Protein AF-A0A9D7GFK6-F1 (afdb_monomer_lite)

Radius of gyration: 15.28 Å; chains: 1; bounding box: 37×36×42 Å

Foldseek 3Di:
DDDWDQADCPDPPDHRDTDDQDDDDDPPDDPLRRSQVSCCVRWNKHDDSVQWDFPDKDAPDPVVRRIDTDIDGPDIQGWGQDQDDDPPDPDDRDDTDTDHDDDDD

Sequence (105 aa):
KILLYHRSENSRYKPNEFGLVAGNVEENESCIQAIIREANEEVGIVICENDLEISFYFCIDKKIMKKVLIYSTKQQIGKVKLTIMNLKNAKNLLGTQYLNCQLIQ

pLDDT: mean 71.66, std 23.09, range [26.5, 96.0]

Secondary structure (DSSP, 8-state):
----EEPPTT-SSSTT-EE----PPPTT--HHHHHHHHHHHHH--B--GGGEEEEEEEEEETTTTEEEEEEEES--BEEEEE----TT-TT-----EEEEE----

Structure (mmCIF, N/CA/C/O backbone):
data_AF-A0A9D7GFK6-F1
#
_entry.id   AF-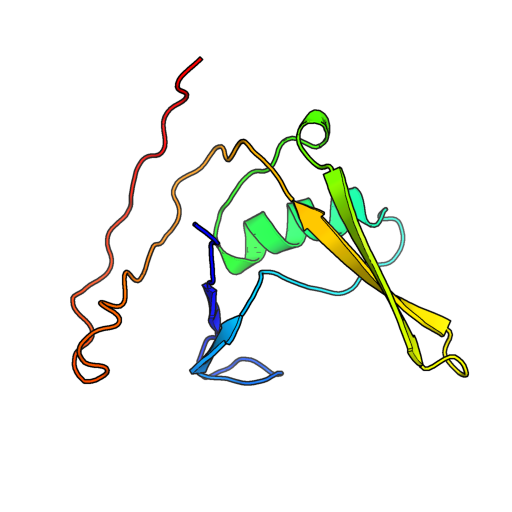A0A9D7GFK6-F1
#
loop_
_atom_site.group_PDB
_atom_site.id
_atom_site.type_symbol
_atom_site.label_atom_id
_atom_site.label_alt_id
_atom_site.label_comp_id
_atom_site.label_asym_id
_atom_site.label_entity_id
_atom_site.label_seq_id
_atom_site.pdbx_PDB_ins_code
_atom_site.Cartn_x
_atom_site.Cartn_y
_atom_site.Cartn_z
_atom_site.occupancy
_atom_site.B_iso_or_equiv
_atom_site.auth_seq_id
_atom_site.auth_comp_id
_atom_site.auth_asym_id
_atom_site.auth_atom_id
_atom_site.pdbx_PDB_model_num
ATOM 1 N N . LYS A 1 1 ? -3.678 -15.024 -4.657 1.00 67.19 1 LYS A N 1
ATOM 2 C CA . LYS A 1 1 ? -2.411 -14.477 -5.216 1.00 67.19 1 LYS A CA 1
ATOM 3 C C . LYS A 1 1 ? -2.242 -13.068 -4.654 1.00 67.19 1 LYS A C 1
ATOM 5 O O . LYS A 1 1 ? -3.267 -12.436 -4.449 1.00 67.19 1 LYS A O 1
ATOM 10 N N . ILE A 1 2 ? -1.021 -12.609 -4.370 1.00 73.75 2 ILE A N 1
ATOM 11 C CA . ILE A 1 2 ? -0.756 -11.268 -3.811 1.00 73.75 2 ILE A CA 1
ATOM 12 C C . ILE A 1 2 ? 0.015 -10.463 -4.857 1.00 73.75 2 ILE A C 1
ATOM 14 O O . ILE A 1 2 ? 0.951 -10.995 -5.454 1.00 73.75 2 ILE A O 1
ATOM 18 N N . LEU A 1 3 ? -0.393 -9.215 -5.093 1.00 77.00 3 LEU A N 1
ATOM 19 C CA . LEU A 1 3 ? 0.347 -8.296 -5.951 1.00 77.00 3 LEU A CA 1
ATOM 20 C C . LEU A 1 3 ? 1.533 -7.723 -5.170 1.00 77.00 3 LEU A C 1
ATOM 22 O O . LEU A 1 3 ? 1.354 -7.166 -4.090 1.00 77.00 3 LEU A O 1
ATOM 26 N N . LEU A 1 4 ? 2.728 -7.849 -5.738 1.00 81.69 4 LEU A N 1
ATOM 27 C CA . LEU A 1 4 ? 3.934 -7.189 -5.255 1.00 81.69 4 LEU A CA 1
ATOM 28 C C . LEU A 1 4 ? 4.478 -6.317 -6.380 1.00 81.69 4 LEU A C 1
ATOM 30 O O . LEU A 1 4 ? 4.516 -6.760 -7.530 1.00 81.69 4 LEU A O 1
ATOM 34 N N . TYR A 1 5 ? 4.914 -5.108 -6.050 1.00 79.44 5 TYR A N 1
ATOM 35 C CA . TYR A 1 5 ? 5.604 -4.235 -6.991 1.00 79.44 5 TYR A CA 1
ATOM 36 C C . TYR A 1 5 ? 7.113 -4.321 -6.775 1.00 79.44 5 TYR A C 1
ATOM 38 O O . TYR A 1 5 ? 7.588 -4.567 -5.663 1.00 79.44 5 TYR A O 1
ATOM 46 N N . HIS A 1 6 ? 7.862 -4.169 -7.863 1.00 83.38 6 HIS A N 1
ATOM 47 C CA . HIS A 1 6 ? 9.314 -4.090 -7.823 1.00 83.38 6 HIS A CA 1
ATOM 48 C C . HIS A 1 6 ? 9.725 -2.632 -7.653 1.00 83.38 6 HIS A C 1
ATOM 50 O O . HIS A 1 6 ? 9.390 -1.802 -8.501 1.00 83.38 6 HIS A O 1
ATOM 56 N N . ARG A 1 7 ? 10.457 -2.319 -6.583 1.00 83.12 7 ARG A N 1
ATOM 57 C CA . ARG A 1 7 ? 10.913 -0.949 -6.334 1.00 83.12 7 ARG A CA 1
ATOM 58 C C . ARG A 1 7 ? 11.968 -0.529 -7.350 1.00 83.12 7 ARG A C 1
ATOM 60 O O . ARG A 1 7 ? 12.796 -1.337 -7.766 1.00 83.12 7 ARG A O 1
ATOM 67 N N . SER A 1 8 ? 11.951 0.748 -7.726 1.00 84.12 8 SER A N 1
ATOM 68 C CA . SER A 1 8 ? 12.980 1.311 -8.600 1.00 84.12 8 SER A CA 1
ATOM 69 C C . SER A 1 8 ? 14.355 1.268 -7.925 1.00 84.12 8 SER A C 1
ATOM 71 O O . SER A 1 8 ? 14.467 1.275 -6.696 1.00 84.12 8 SER A O 1
ATOM 73 N N . GLU A 1 9 ? 15.414 1.269 -8.732 1.00 86.81 9 GLU A N 1
ATOM 74 C CA . GLU A 1 9 ? 16.796 1.390 -8.248 1.00 86.81 9 GLU A CA 1
ATOM 75 C C . GLU A 1 9 ? 17.038 2.691 -7.462 1.00 86.81 9 GLU A C 1
ATOM 77 O O . GLU A 1 9 ? 17.874 2.730 -6.566 1.00 86.81 9 GLU A O 1
ATOM 82 N N . ASN A 1 10 ? 16.247 3.729 -7.753 1.00 86.44 10 ASN A N 1
ATOM 83 C CA . ASN A 1 10 ? 16.314 5.044 -7.118 1.00 86.44 10 ASN A CA 1
ATOM 84 C C . ASN A 1 10 ? 15.413 5.158 -5.876 1.00 86.44 10 ASN A C 1
ATOM 86 O O . ASN A 1 10 ? 15.278 6.244 -5.308 1.00 86.44 10 ASN A O 1
ATOM 90 N N . SER A 1 11 ? 14.762 4.068 -5.454 1.00 83.00 11 SER A N 1
ATOM 91 C CA . SER A 1 11 ? 13.933 4.071 -4.250 1.00 83.00 11 SER A CA 1
ATOM 92 C C . SER A 1 11 ? 14.771 4.410 -3.017 1.00 83.00 11 SER A C 1
ATOM 94 O O . SER A 1 11 ? 15.795 3.781 -2.750 1.00 83.00 11 SER A O 1
ATOM 96 N N . ARG A 1 12 ? 14.285 5.354 -2.201 1.00 84.25 12 ARG A N 1
ATOM 97 C CA . ARG A 1 12 ? 14.912 5.710 -0.914 1.00 84.25 12 ARG A CA 1
ATOM 98 C C . ARG A 1 12 ? 14.894 4.555 0.088 1.00 84.25 12 ARG A C 1
ATOM 100 O O . ARG A 1 12 ? 15.714 4.522 1.000 1.00 84.25 12 ARG A O 1
ATOM 107 N N . TYR A 1 13 ? 13.947 3.629 -0.057 1.00 81.25 13 TYR A N 1
ATOM 108 C CA . TYR A 1 13 ? 13.779 2.485 0.830 1.00 81.25 13 TYR A CA 1
ATOM 109 C C . TYR A 1 13 ? 13.836 1.183 0.032 1.00 81.25 13 TYR A C 1
ATOM 111 O O . TYR A 1 13 ? 13.024 0.974 -0.870 1.00 81.25 13 TYR A O 1
ATOM 119 N N . LYS A 1 14 ? 14.784 0.305 0.383 1.00 84.62 14 LYS A N 1
ATOM 120 C CA . LYS A 1 14 ? 14.943 -1.043 -0.193 1.00 84.62 14 LYS A CA 1
ATOM 121 C C . LYS A 1 14 ? 14.852 -1.077 -1.736 1.00 84.62 14 LYS A C 1
ATOM 123 O O . LYS A 1 14 ? 13.932 -1.695 -2.282 1.00 84.62 14 LYS A O 1
ATOM 128 N N . PRO A 1 15 ? 15.757 -0.381 -2.449 1.00 87.38 15 PRO A N 1
ATOM 129 C CA . PRO A 1 15 ? 15.779 -0.389 -3.912 1.00 87.38 15 PRO A CA 1
ATOM 130 C C . PRO A 1 15 ? 15.972 -1.808 -4.461 1.00 87.38 15 PRO A C 1
ATOM 132 O O . PRO A 1 15 ? 16.665 -2.621 -3.853 1.00 87.38 15 PRO A O 1
ATOM 135 N N . ASN A 1 16 ? 15.365 -2.099 -5.616 1.00 84.44 16 ASN A N 1
ATOM 136 C CA . ASN A 1 16 ? 15.388 -3.414 -6.279 1.00 84.44 16 ASN A CA 1
ATOM 137 C C . ASN A 1 16 ? 14.792 -4.590 -5.467 1.00 84.44 16 ASN A C 1
ATOM 139 O O . ASN A 1 16 ? 15.031 -5.755 -5.786 1.00 84.44 16 ASN A O 1
ATOM 143 N N . GLU A 1 17 ? 14.007 -4.318 -4.419 1.00 88.06 17 GLU A N 1
ATOM 144 C CA . GLU A 1 17 ? 13.247 -5.345 -3.695 1.00 88.06 17 GLU A CA 1
ATOM 145 C C . GLU A 1 17 ? 11.764 -5.349 -4.095 1.00 88.06 17 GLU A C 1
ATOM 147 O O . GLU A 1 17 ? 11.168 -4.308 -4.386 1.00 88.06 17 GLU A O 1
ATOM 152 N N . PHE A 1 18 ? 11.139 -6.529 -4.032 1.00 84.62 18 PHE A N 1
ATOM 153 C CA . PHE A 1 18 ? 9.687 -6.668 -4.139 1.00 84.62 18 PHE A CA 1
ATOM 154 C C . PHE A 1 18 ? 9.009 -6.307 -2.821 1.00 84.62 18 PHE A C 1
ATOM 156 O O . PHE A 1 18 ? 9.481 -6.664 -1.740 1.00 84.62 18 PHE A O 1
ATOM 163 N N . GLY A 1 19 ? 7.873 -5.623 -2.897 1.00 84.88 19 GLY A N 1
ATOM 164 C CA . GLY A 1 19 ? 7.080 -5.293 -1.721 1.00 84.88 19 GLY A CA 1
ATOM 165 C C . GLY A 1 19 ? 5.614 -5.041 -2.031 1.00 84.88 19 GLY A C 1
ATOM 166 O O . GLY A 1 19 ? 5.200 -5.030 -3.186 1.00 84.88 19 GLY A O 1
ATOM 167 N N . LEU A 1 20 ? 4.831 -4.858 -0.970 1.00 87.62 20 LEU A N 1
ATOM 168 C CA . LEU A 1 20 ? 3.486 -4.297 -1.064 1.00 87.62 20 LEU A CA 1
ATOM 169 C C . LEU A 1 20 ? 3.590 -2.803 -1.336 1.00 87.62 20 LEU A C 1
ATOM 171 O O . LEU A 1 20 ? 4.453 -2.164 -0.730 1.00 87.62 20 LEU A O 1
ATOM 175 N N . VAL A 1 21 ? 2.686 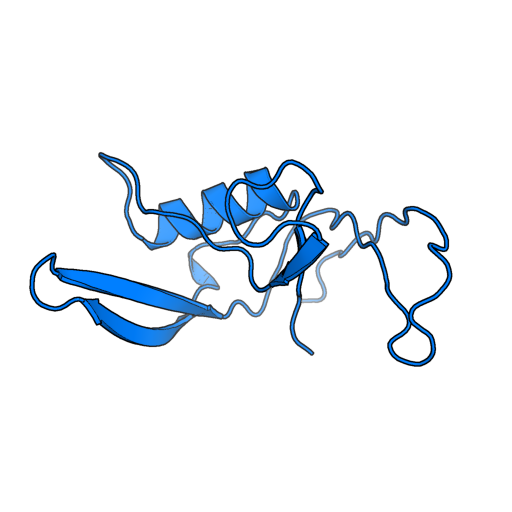-2.288 -2.172 1.00 87.50 21 VAL A N 1
ATOM 176 C CA . VAL A 1 21 ? 2.440 -0.846 -2.311 1.00 87.50 21 VAL A CA 1
ATOM 177 C C . VAL A 1 21 ? 2.199 -0.271 -0.923 1.00 87.50 21 VAL A C 1
ATOM 179 O O . VAL A 1 21 ? 1.382 -0.806 -0.165 1.00 87.50 21 VAL A O 1
ATOM 182 N N . ALA A 1 22 ? 2.952 0.762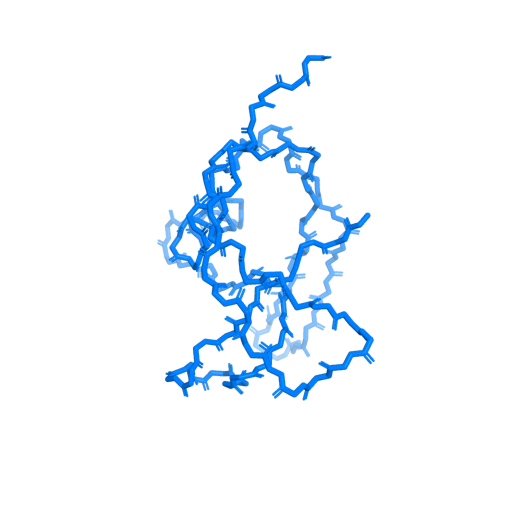 -0.569 1.00 89.12 22 ALA A N 1
ATOM 183 C CA . ALA A 1 22 ? 2.894 1.348 0.759 1.00 89.12 22 ALA A CA 1
ATOM 184 C C . ALA A 1 22 ? 3.506 2.745 0.771 1.00 89.12 22 ALA A C 1
ATOM 186 O O . ALA A 1 22 ? 4.582 2.956 0.222 1.00 89.12 22 ALA A O 1
ATOM 187 N N . GLY A 1 23 ? 2.897 3.637 1.545 1.00 90.00 23 GLY A N 1
ATOM 188 C CA . GLY A 1 23 ? 3.430 4.964 1.807 1.00 90.00 23 GLY A CA 1
ATOM 189 C C . GLY A 1 23 ? 2.954 5.520 3.139 1.00 90.00 23 GLY A C 1
ATOM 190 O O . GLY A 1 23 ? 2.273 4.840 3.916 1.00 90.00 23 GLY A O 1
ATOM 191 N N . ASN A 1 24 ? 3.381 6.743 3.434 1.00 92.38 24 ASN A N 1
ATOM 192 C CA . ASN A 1 24 ? 2.936 7.440 4.634 1.00 92.38 24 ASN A CA 1
ATOM 193 C C . ASN A 1 24 ? 1.604 8.136 4.357 1.00 92.38 24 ASN A C 1
ATOM 195 O O . ASN A 1 24 ? 1.324 8.526 3.231 1.00 92.38 24 ASN A O 1
ATOM 199 N N . VAL A 1 25 ? 0.820 8.317 5.416 1.00 93.38 25 VAL A N 1
ATOM 200 C CA . VAL A 1 25 ? -0.334 9.215 5.387 1.00 93.38 25 VAL A CA 1
ATOM 201 C C . VAL A 1 25 ? 0.192 10.646 5.454 1.00 93.38 25 VAL A C 1
ATOM 203 O O . VAL A 1 25 ? 0.960 10.973 6.363 1.00 93.38 25 VAL A O 1
ATOM 206 N N . GLU A 1 26 ? -0.189 11.465 4.487 1.00 94.69 26 GLU A N 1
ATOM 207 C CA . GLU A 1 26 ? 0.143 12.885 4.413 1.00 94.69 26 GLU A CA 1
ATOM 208 C C . GLU A 1 26 ? -0.838 13.753 5.223 1.00 94.69 26 GLU A C 1
ATOM 210 O O . GLU A 1 26 ? -1.839 13.283 5.772 1.00 94.69 26 GLU A O 1
ATOM 215 N N . GLU A 1 27 ? -0.536 15.048 5.349 1.00 94.75 27 GLU A N 1
ATOM 216 C CA . GLU A 1 27 ? -1.438 15.985 6.018 1.00 94.75 27 GLU A CA 1
ATOM 217 C C . GLU A 1 27 ? -2.756 16.122 5.241 1.00 94.75 27 GLU A C 1
ATOM 219 O O . GLU A 1 27 ? -2.764 16.294 4.025 1.00 94.75 27 GLU A O 1
ATOM 224 N N . ASN A 1 28 ? -3.878 16.128 5.966 1.00 95.69 28 ASN A N 1
ATOM 225 C CA . ASN A 1 28 ? -5.237 16.272 5.427 1.00 95.69 28 ASN A CA 1
ATOM 226 C C . ASN A 1 28 ? -5.760 15.090 4.586 1.00 95.69 28 ASN A C 1
ATOM 228 O O . ASN A 1 28 ? -6.780 15.241 3.914 1.00 95.69 28 ASN A O 1
ATOM 232 N N . GLU A 1 29 ? -5.142 13.907 4.673 1.00 96.00 29 GLU A N 1
ATOM 233 C CA . GLU A 1 29 ? -5.706 12.666 4.127 1.00 96.00 29 GLU A CA 1
ATOM 234 C C . GLU A 1 29 ? -5.969 11.603 5.207 1.00 96.00 29 GLU A C 1
ATOM 236 O O . GLU A 1 29 ? -5.343 11.544 6.267 1.00 96.00 29 GLU A O 1
ATOM 241 N N . SER A 1 30 ? -6.949 10.743 4.941 1.00 94.56 30 SER A N 1
ATOM 242 C CA . SER A 1 30 ? -7.199 9.525 5.708 1.00 94.56 30 SER A CA 1
ATOM 243 C C . SER A 1 30 ? -6.260 8.399 5.268 1.00 94.56 30 SER A C 1
ATOM 245 O O . SER A 1 30 ? -5.700 8.413 4.174 1.00 94.56 30 SER A O 1
ATOM 247 N N . CYS A 1 31 ? -6.136 7.348 6.085 1.00 92.88 31 CYS A N 1
ATOM 248 C CA . CYS A 1 31 ? -5.351 6.166 5.712 1.00 92.88 31 CYS A CA 1
ATOM 249 C C . CYS A 1 31 ? -5.870 5.465 4.442 1.00 92.88 31 CYS A C 1
ATOM 251 O O . CYS A 1 31 ? -5.090 4.826 3.740 1.00 92.88 31 CYS A O 1
ATOM 253 N N . ILE A 1 32 ? -7.175 5.564 4.171 1.00 93.19 32 ILE A N 1
ATOM 254 C CA . ILE A 1 32 ? -7.807 5.010 2.970 1.00 93.19 32 ILE A CA 1
ATOM 255 C C . ILE A 1 32 ? -7.407 5.833 1.742 1.00 93.19 32 ILE A C 1
ATOM 257 O O . ILE A 1 32 ? -6.958 5.276 0.744 1.00 93.19 32 ILE A O 1
ATOM 261 N N . GLN A 1 33 ? -7.508 7.161 1.831 1.00 94.62 33 GLN A N 1
ATOM 262 C CA . GLN A 1 33 ? -7.077 8.057 0.756 1.00 94.62 33 GLN A CA 1
ATOM 263 C C . GLN A 1 33 ? -5.589 7.868 0.436 1.00 94.62 33 GLN A C 1
ATOM 265 O O . GLN A 1 33 ? -5.244 7.730 -0.736 1.00 94.62 33 GLN A O 1
ATOM 270 N N . ALA A 1 34 ? -4.747 7.734 1.466 1.00 94.50 34 ALA A N 1
ATOM 271 C CA . ALA A 1 34 ? -3.319 7.480 1.311 1.00 94.50 34 ALA A CA 1
ATOM 272 C C . ALA A 1 34 ? -3.038 6.206 0.495 1.00 94.50 34 ALA A C 1
ATOM 274 O O . ALA A 1 34 ? -2.309 6.254 -0.489 1.00 94.50 34 ALA A O 1
ATOM 275 N N . ILE A 1 35 ? -3.644 5.057 0.838 1.00 91.88 35 ILE A N 1
ATOM 276 C CA . ILE A 1 35 ? -3.361 3.807 0.107 1.00 91.88 35 ILE A CA 1
ATOM 277 C C . ILE A 1 35 ? -3.895 3.829 -1.333 1.00 91.88 35 ILE A C 1
ATOM 279 O O . ILE A 1 35 ? -3.285 3.230 -2.218 1.00 91.88 35 ILE A O 1
ATOM 283 N N . ILE A 1 36 ? -5.000 4.539 -1.590 1.00 92.00 36 ILE A N 1
ATOM 284 C CA . ILE A 1 36 ? -5.528 4.738 -2.948 1.00 92.00 36 ILE A CA 1
ATOM 285 C C . ILE A 1 36 ? -4.569 5.612 -3.771 1.00 92.00 36 ILE A C 1
ATOM 287 O O . ILE A 1 36 ? -4.280 5.274 -4.921 1.00 92.00 36 ILE A O 1
ATOM 291 N N . ARG A 1 37 ? -4.051 6.704 -3.189 1.00 94.50 37 ARG A N 1
ATOM 292 C CA . ARG A 1 37 ? -3.062 7.593 -3.818 1.00 94.50 37 ARG A CA 1
ATOM 293 C C . ARG A 1 37 ? -1.765 6.847 -4.133 1.00 94.50 37 ARG A C 1
ATOM 295 O O . ARG A 1 37 ? -1.357 6.830 -5.289 1.00 94.50 37 ARG A O 1
ATOM 302 N N . GLU A 1 38 ? -1.178 6.163 -3.153 1.00 92.38 38 GLU A N 1
ATOM 303 C CA . GLU A 1 38 ? 0.072 5.401 -3.320 1.00 92.38 38 GLU A CA 1
ATOM 304 C C . GLU A 1 38 ? -0.068 4.299 -4.384 1.00 92.38 38 GLU A C 1
ATOM 306 O O . GLU A 1 38 ? 0.813 4.112 -5.222 1.00 92.38 38 GLU A O 1
ATOM 311 N N . ALA A 1 39 ? -1.207 3.596 -4.428 1.00 88.38 39 ALA A N 1
ATOM 312 C CA . ALA A 1 39 ? -1.472 2.603 -5.472 1.00 88.38 39 ALA A CA 1
ATOM 313 C C . ALA A 1 39 ? -1.533 3.212 -6.880 1.00 88.38 39 ALA A C 1
ATOM 315 O O . ALA A 1 39 ? -1.095 2.583 -7.849 1.00 88.38 39 ALA A O 1
ATOM 316 N N . ASN A 1 40 ? -2.040 4.436 -7.006 1.00 88.50 40 ASN A N 1
ATOM 317 C CA . ASN A 1 40 ? -2.039 5.153 -8.272 1.00 88.50 40 ASN A CA 1
ATOM 318 C C . ASN A 1 40 ? -0.618 5.616 -8.643 1.00 88.50 40 ASN A C 1
ATOM 320 O O . ASN A 1 40 ? -0.142 5.311 -9.735 1.00 88.50 40 ASN A O 1
ATOM 324 N N . GLU A 1 41 ? 0.087 6.267 -7.719 1.00 87.31 41 GLU A N 1
ATOM 325 C CA . GLU A 1 41 ? 1.416 6.847 -7.947 1.00 87.31 41 GLU A CA 1
ATOM 326 C C . GLU A 1 41 ? 2.493 5.789 -8.226 1.00 87.31 41 GLU A C 1
ATOM 328 O O . GLU A 1 41 ? 3.279 5.940 -9.165 1.00 87.31 41 GLU A O 1
ATOM 333 N N . GLU A 1 42 ? 2.527 4.698 -7.454 1.00 84.25 42 GLU A N 1
ATOM 334 C CA . GLU A 1 42 ? 3.583 3.686 -7.572 1.00 84.25 42 GLU A CA 1
ATOM 335 C C . GLU A 1 42 ? 3.346 2.706 -8.730 1.00 84.25 42 GLU A C 1
ATOM 337 O O . GLU A 1 42 ? 4.302 2.258 -9.373 1.00 84.25 42 GLU A O 1
ATOM 342 N N . VAL A 1 43 ? 2.087 2.326 -8.988 1.00 80.50 43 VAL A N 1
ATOM 343 C CA . VAL A 1 43 ? 1.760 1.215 -9.907 1.00 80.50 43 VAL A CA 1
ATOM 344 C C . VAL A 1 43 ? 0.602 1.477 -10.873 1.00 80.50 43 VAL A C 1
ATOM 346 O O . VAL A 1 43 ? 0.303 0.607 -11.698 1.00 80.50 43 VAL A O 1
ATOM 349 N N . GLY A 1 44 ? -0.025 2.656 -10.831 1.00 81.56 44 GLY A N 1
ATOM 350 C CA . GLY A 1 44 ? -1.098 3.048 -11.751 1.00 81.56 44 GLY A CA 1
ATOM 351 C C . GLY A 1 44 ? -2.426 2.320 -11.527 1.00 81.56 44 GLY A C 1
ATOM 352 O O . GLY A 1 44 ? -3.197 2.152 -12.476 1.00 81.56 44 GLY A O 1
ATOM 353 N N . ILE A 1 45 ? -2.688 1.840 -10.306 1.00 82.62 45 ILE A N 1
ATOM 354 C CA . ILE A 1 45 ? -3.920 1.119 -9.960 1.00 82.62 45 ILE A CA 1
ATOM 355 C C . ILE A 1 45 ? -4.911 2.072 -9.304 1.00 82.62 45 ILE A C 1
ATOM 357 O O . ILE A 1 45 ? -4.583 2.732 -8.324 1.00 82.62 45 ILE A O 1
ATOM 361 N N . VAL A 1 46 ? -6.150 2.081 -9.797 1.00 84.38 46 VAL A N 1
ATOM 362 C CA . VAL A 1 46 ? -7.267 2.747 -9.126 1.00 84.38 46 VAL A CA 1
ATOM 363 C C . VAL A 1 46 ? -7.992 1.720 -8.262 1.00 84.38 46 VAL A C 1
ATOM 365 O O . VAL A 1 46 ? -8.441 0.673 -8.740 1.00 84.38 46 VAL A O 1
ATOM 368 N N . ILE A 1 47 ? -8.088 2.022 -6.971 1.00 85.19 47 ILE A N 1
ATOM 369 C CA . ILE A 1 47 ? -8.796 1.211 -5.982 1.00 85.19 47 ILE A CA 1
ATOM 370 C C . ILE A 1 47 ? -10.083 1.942 -5.602 1.00 85.19 47 ILE A C 1
ATOM 372 O O . ILE A 1 47 ? -10.063 3.143 -5.342 1.00 85.19 47 ILE A O 1
ATOM 376 N N . CYS A 1 48 ? -11.200 1.218 -5.570 1.00 85.19 48 CYS A N 1
ATOM 377 C CA . CYS A 1 48 ? -12.445 1.729 -5.012 1.00 85.19 48 CYS A CA 1
ATOM 378 C C . CYS A 1 48 ? -12.378 1.654 -3.482 1.00 85.19 48 CYS A C 1
ATOM 380 O O . CYS A 1 48 ? -12.076 0.599 -2.926 1.00 85.19 48 CYS A O 1
ATOM 382 N N . GLU A 1 49 ? -12.683 2.757 -2.801 1.00 89.25 49 GLU A N 1
ATOM 383 C CA . GLU A 1 49 ? -12.703 2.820 -1.335 1.00 89.25 49 GLU A CA 1
ATOM 384 C C . GLU A 1 49 ? -13.609 1.749 -0.711 1.00 89.25 49 GLU A C 1
ATOM 386 O O . GLU A 1 49 ? -13.217 1.108 0.261 1.00 89.25 49 GLU A O 1
ATOM 391 N N . ASN A 1 50 ? -14.766 1.478 -1.319 1.00 87.62 50 ASN A N 1
ATOM 392 C CA . ASN A 1 50 ? -15.727 0.495 -0.809 1.00 87.62 50 ASN A CA 1
ATOM 393 C C . ASN A 1 50 ? -15.231 -0.961 -0.879 1.00 87.62 50 ASN A C 1
ATOM 395 O O . ASN A 1 50 ? -15.823 -1.827 -0.240 1.00 87.62 50 ASN A O 1
ATOM 399 N N . ASP A 1 51 ? -14.161 -1.233 -1.633 1.00 86.25 51 ASP A N 1
ATOM 400 C CA . ASP A 1 51 ? -13.563 -2.568 -1.744 1.00 86.25 51 ASP A CA 1
ATOM 401 C C . ASP A 1 51 ? -12.384 -2.776 -0.784 1.00 86.25 51 ASP A C 1
ATOM 403 O O . ASP A 1 51 ? -11.817 -3.873 -0.735 1.00 86.25 51 ASP A O 1
ATOM 407 N N . LEU A 1 52 ? -11.976 -1.736 -0.046 1.00 87.75 52 LEU A N 1
ATOM 408 C CA . LEU A 1 52 ? -10.885 -1.819 0.916 1.00 87.75 52 LEU A CA 1
ATOM 409 C C . LEU A 1 52 ? -11.372 -2.383 2.252 1.00 87.75 52 LEU A C 1
ATOM 411 O O . LEU A 1 52 ? -12.230 -1.826 2.929 1.00 87.75 52 LEU A O 1
ATOM 415 N N . GLU A 1 53 ? -10.727 -3.461 2.681 1.00 88.06 53 GLU A N 1
ATOM 416 C CA . GLU A 1 53 ? -10.908 -4.064 3.998 1.00 88.06 53 GLU A CA 1
ATOM 417 C C . GLU A 1 53 ? -9.579 -3.995 4.761 1.00 88.06 53 GLU A C 1
ATOM 419 O O . GLU A 1 53 ? -8.529 -4.348 4.218 1.00 88.06 53 GLU A O 1
ATOM 424 N N . ILE A 1 54 ? -9.595 -3.569 6.029 1.00 87.56 54 ILE A N 1
ATOM 425 C CA . ILE A 1 54 ? -8.402 -3.649 6.885 1.00 87.56 54 ILE A CA 1
ATOM 426 C C . ILE A 1 54 ? -8.146 -5.124 7.197 1.00 87.56 54 ILE A C 1
ATOM 428 O O . ILE A 1 54 ? -8.905 -5.749 7.934 1.00 87.56 54 ILE A O 1
ATOM 432 N N . SER A 1 55 ? -7.053 -5.676 6.673 1.00 83.38 55 SER A N 1
ATOM 433 C CA . SER A 1 55 ? -6.649 -7.053 6.974 1.00 83.38 55 SER A CA 1
ATOM 434 C C . SER A 1 55 ? -5.824 -7.133 8.253 1.00 83.38 55 SER A C 1
ATOM 436 O O . SER A 1 55 ? -5.885 -8.125 8.976 1.00 83.38 55 SER A O 1
ATOM 438 N N . PHE A 1 56 ? -4.992 -6.119 8.511 1.00 82.50 56 PHE A N 1
ATOM 439 C CA . PHE A 1 56 ? -4.057 -6.140 9.630 1.00 82.50 56 PHE A CA 1
ATOM 440 C C . PHE A 1 56 ? -3.655 -4.727 10.056 1.00 82.50 56 PHE A C 1
ATOM 442 O O 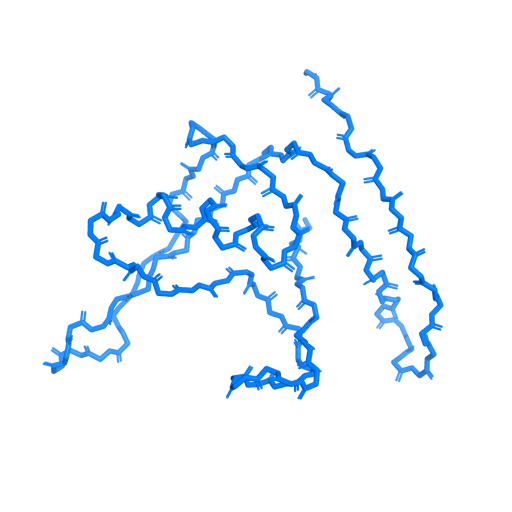. PHE A 1 56 ? -3.541 -3.828 9.225 1.00 82.50 56 PHE A O 1
ATOM 449 N N . TYR A 1 57 ? -3.382 -4.533 11.345 1.00 88.44 57 TYR A N 1
ATOM 450 C CA . TYR A 1 57 ? -2.788 -3.299 11.852 1.00 88.44 57 TYR A CA 1
ATOM 451 C C . TYR A 1 57 ? -1.801 -3.604 12.976 1.00 88.44 57 TYR A C 1
ATOM 453 O O . T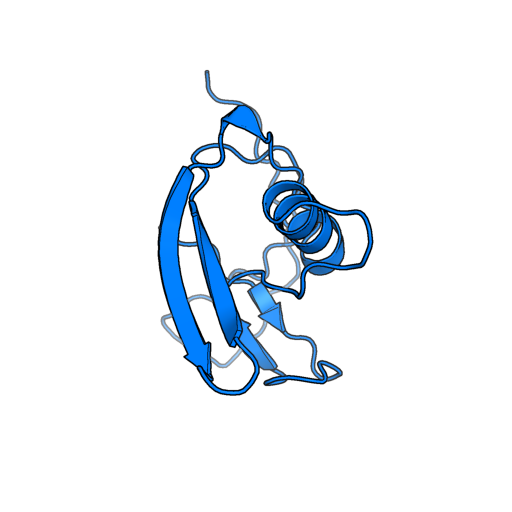YR A 1 57 ? -2.002 -4.518 13.774 1.00 88.44 57 TYR A O 1
ATOM 461 N N . PHE A 1 58 ? -0.720 -2.834 13.055 1.00 85.25 58 PHE A N 1
ATOM 462 C CA . PHE A 1 58 ? 0.270 -2.972 14.122 1.00 85.25 58 PHE A CA 1
ATOM 463 C C . PHE A 1 58 ? 1.024 -1.667 14.360 1.00 85.25 58 PHE A C 1
ATOM 465 O O . PHE A 1 58 ? 1.075 -0.781 13.508 1.00 85.25 58 PHE A O 1
ATOM 472 N N . CYS A 1 59 ? 1.612 -1.540 15.547 1.00 86.25 59 CYS A N 1
ATOM 473 C CA . CYS A 1 59 ? 2.480 -0.425 15.905 1.00 86.25 59 CYS A CA 1
ATOM 474 C C . CYS A 1 59 ? 3.940 -0.866 15.785 1.00 86.25 59 CYS A C 1
ATOM 476 O O . CYS A 1 59 ? 4.329 -1.861 16.394 1.00 86.25 59 CYS A O 1
ATOM 478 N N . ILE A 1 60 ? 4.727 -0.133 14.997 1.00 79.75 60 ILE A N 1
ATOM 479 C CA . ILE A 1 60 ? 6.161 -0.395 14.809 1.00 79.75 60 ILE A CA 1
ATOM 480 C C . ILE A 1 60 ? 6.973 0.273 15.916 1.00 79.75 60 ILE A C 1
ATOM 482 O O . ILE A 1 60 ? 7.899 -0.328 16.450 1.00 79.75 60 ILE A O 1
ATOM 486 N N . ASP A 1 61 ? 6.617 1.506 16.273 1.00 82.44 61 ASP A N 1
ATOM 487 C CA . ASP A 1 61 ? 7.322 2.264 17.300 1.00 82.44 61 ASP A CA 1
ATOM 488 C C . ASP A 1 61 ? 6.321 3.015 18.178 1.00 82.44 61 ASP A C 1
ATOM 490 O O . ASP A 1 61 ? 5.612 3.913 17.720 1.00 82.44 61 ASP A O 1
ATOM 494 N N . LYS A 1 62 ? 6.273 2.630 19.456 1.00 78.50 62 LYS A N 1
ATOM 495 C CA . LYS A 1 62 ? 5.367 3.208 20.454 1.00 78.50 62 LYS A CA 1
ATOM 496 C C . LYS A 1 62 ? 5.782 4.610 20.896 1.00 78.50 62 LYS A C 1
ATOM 498 O O . LYS A 1 62 ? 4.922 5.355 21.346 1.00 78.50 62 LYS A O 1
ATOM 503 N N . LYS A 1 63 ? 7.063 4.981 20.783 1.00 82.94 63 LYS A N 1
ATOM 504 C CA . LYS A 1 63 ? 7.545 6.308 21.203 1.00 82.94 63 LYS A CA 1
ATOM 505 C C . LYS A 1 63 ? 7.063 7.394 20.252 1.00 82.94 63 LYS A C 1
ATOM 507 O O . LYS A 1 63 ? 6.617 8.440 20.702 1.00 82.94 63 LYS A O 1
ATOM 512 N N . ILE A 1 64 ? 7.117 7.114 18.951 1.00 78.56 64 ILE A N 1
ATOM 513 C CA . ILE A 1 64 ? 6.636 8.022 17.896 1.00 78.56 64 ILE A CA 1
ATOM 514 C C . ILE A 1 64 ? 5.224 7.668 17.409 1.00 78.56 64 ILE A C 1
ATOM 516 O O . ILE A 1 64 ? 4.736 8.255 16.451 1.00 78.56 64 ILE A O 1
ATOM 520 N N . MET A 1 65 ? 4.579 6.680 18.040 1.00 79.94 65 MET A N 1
ATOM 521 C CA . MET A 1 65 ? 3.245 6.178 17.692 1.00 79.94 65 MET A CA 1
ATOM 522 C C . MET A 1 65 ? 3.095 5.793 16.211 1.00 79.94 65 MET A C 1
ATOM 524 O O . MET A 1 65 ? 2.021 5.938 15.624 1.00 79.94 65 MET A O 1
ATOM 528 N N . LYS A 1 66 ? 4.155 5.239 15.606 1.00 82.25 66 LYS A N 1
ATOM 529 C CA . LYS A 1 66 ? 4.134 4.805 14.206 1.00 82.25 66 LYS A CA 1
ATOM 530 C C . LYS A 1 66 ? 3.294 3.542 14.067 1.00 82.25 66 LYS A C 1
ATOM 532 O O . LYS A 1 66 ? 3.645 2.486 14.605 1.00 82.25 66 LYS A O 1
ATOM 537 N N . LYS A 1 67 ? 2.193 3.652 13.329 1.00 86.94 67 LYS A N 1
ATOM 538 C CA . LYS A 1 67 ? 1.259 2.561 13.033 1.00 86.94 67 LYS A CA 1
ATOM 539 C C . LYS A 1 67 ? 1.316 2.216 11.551 1.00 86.94 67 LYS A C 1
ATOM 541 O O . LYS A 1 67 ? 1.533 3.089 10.720 1.00 86.94 67 LYS A O 1
ATOM 546 N N . VAL A 1 68 ? 1.112 0.943 11.245 1.00 83.81 68 VAL A N 1
ATOM 547 C CA . VAL A 1 68 ? 0.949 0.435 9.885 1.00 83.81 68 VAL A CA 1
ATOM 548 C C . VAL A 1 68 ? -0.413 -0.220 9.792 1.00 83.81 68 VAL A C 1
ATOM 550 O O . VAL A 1 68 ? -0.770 -1.030 10.649 1.00 83.81 68 VAL A O 1
ATOM 553 N N . LEU A 1 69 ? -1.162 0.160 8.761 1.00 87.44 69 LEU A N 1
ATOM 554 C CA . LEU A 1 69 ? -2.429 -0.448 8.386 1.00 87.44 69 LEU A CA 1
ATOM 555 C C . LEU A 1 69 ? -2.218 -1.147 7.045 1.00 87.44 69 LEU A C 1
ATOM 557 O O . LEU A 1 69 ? -1.685 -0.553 6.111 1.00 87.44 69 LEU A O 1
ATOM 561 N N . ILE A 1 70 ? -2.614 -2.413 6.972 1.00 85.56 70 ILE A N 1
ATOM 562 C CA . ILE A 1 70 ? -2.588 -3.213 5.752 1.00 85.56 70 ILE A CA 1
ATOM 563 C C . ILE A 1 70 ? -4.026 -3.404 5.304 1.00 85.56 70 ILE A C 1
ATOM 565 O O . ILE A 1 70 ? -4.853 -3.923 6.059 1.00 85.56 70 ILE A O 1
ATOM 569 N N . TYR A 1 71 ? -4.284 -3.021 4.061 1.00 86.69 71 TYR A N 1
ATOM 570 C CA . TYR A 1 71 ? -5.569 -3.213 3.418 1.00 86.69 71 TYR A CA 1
ATOM 571 C C . TYR A 1 71 ? -5.497 -4.340 2.391 1.00 86.69 71 TYR A C 1
ATOM 573 O O . TYR A 1 71 ? -4.502 -4.496 1.680 1.00 86.69 71 TYR A O 1
ATOM 581 N N . SER A 1 72 ? -6.583 -5.092 2.284 1.00 86.19 72 SER A N 1
ATOM 582 C CA . SER A 1 72 ? -6.863 -5.977 1.161 1.00 86.19 72 SER A CA 1
ATOM 583 C C . SER A 1 72 ? -7.964 -5.370 0.310 1.00 86.19 72 SER A C 1
ATOM 585 O O . SER A 1 72 ? -8.918 -4.819 0.848 1.00 86.19 72 SER A O 1
ATOM 587 N N . THR A 1 73 ? -7.863 -5.533 -1.005 1.00 82.12 73 THR A N 1
ATOM 588 C CA . THR A 1 73 ? -8.960 -5.246 -1.930 1.00 82.12 73 THR A CA 1
ATOM 589 C C . THR A 1 73 ? -9.202 -6.441 -2.843 1.00 82.12 73 THR A C 1
ATOM 591 O O . THR A 1 73 ? -8.261 -7.141 -3.237 1.00 82.12 73 THR A O 1
ATOM 594 N N . LYS A 1 74 ? -10.476 -6.694 -3.150 1.00 70.81 74 LYS A N 1
ATOM 595 C CA . LYS A 1 74 ? -10.913 -7.748 -4.076 1.00 70.81 74 LYS A CA 1
ATOM 596 C C . LYS A 1 74 ? -10.961 -7.259 -5.525 1.00 70.81 74 LYS A C 1
ATOM 598 O O . LYS A 1 74 ? -10.947 -8.092 -6.430 1.00 70.81 74 LYS A O 1
ATOM 603 N N . GLN A 1 75 ? -10.982 -5.944 -5.753 1.00 59.97 75 GLN A N 1
ATOM 604 C CA . GLN A 1 75 ? -11.216 -5.355 -7.067 1.00 59.97 75 GLN A CA 1
ATOM 605 C C . GLN A 1 75 ? -10.230 -4.216 -7.352 1.00 59.97 75 GLN A C 1
ATOM 607 O O . GLN A 1 75 ? -9.925 -3.373 -6.512 1.00 59.97 75 GLN A O 1
ATOM 612 N N . GLN A 1 76 ? -9.689 -4.225 -8.567 1.00 58.44 76 GLN A N 1
ATOM 613 C CA . GLN A 1 76 ? -8.757 -3.218 -9.062 1.00 58.44 76 GLN A CA 1
ATOM 614 C C . GLN A 1 76 ? -9.252 -2.763 -10.432 1.00 58.44 76 GLN A C 1
ATOM 616 O O . GLN A 1 76 ? -9.515 -3.602 -11.295 1.00 58.44 76 GLN A O 1
ATOM 621 N N . ILE A 1 77 ? -9.367 -1.452 -10.641 1.00 49.84 77 ILE A N 1
ATOM 622 C CA . ILE A 1 77 ? -9.647 -0.865 -11.953 1.00 49.84 77 ILE A CA 1
ATOM 623 C C . ILE A 1 77 ? -8.350 -0.201 -12.420 1.00 49.84 77 ILE A C 1
ATOM 625 O O . ILE A 1 77 ? -7.833 0.697 -11.765 1.00 49.84 77 ILE A O 1
ATOM 629 N N . GLY A 1 78 ? -7.778 -0.645 -13.540 1.00 50.28 78 GLY A N 1
ATOM 630 C CA . GLY A 1 78 ? -6.573 -0.016 -14.091 1.00 50.28 78 GLY A CA 1
ATOM 631 C C . GLY A 1 78 ? -5.667 -0.953 -14.883 1.00 50.28 78 GLY A C 1
ATOM 632 O O . GLY A 1 78 ? -5.817 -2.176 -14.867 1.00 50.28 78 GLY A O 1
ATOM 633 N N . LYS A 1 79 ? -4.707 -0.356 -15.597 1.00 43.47 79 LYS A N 1
ATOM 634 C CA . LYS A 1 79 ? -3.614 -1.074 -16.263 1.00 43.47 79 LYS A CA 1
ATOM 635 C C . LYS A 1 79 ? -2.460 -1.207 -15.281 1.00 43.47 79 LYS A C 1
ATOM 637 O O . LYS A 1 79 ? -1.685 -0.272 -15.116 1.00 43.47 79 LYS A O 1
ATOM 642 N N . VAL A 1 80 ? -2.304 -2.381 -14.682 1.00 51.41 80 VAL A N 1
ATOM 643 C CA . VAL A 1 80 ? -1.095 -2.667 -13.907 1.00 51.41 80 VAL A CA 1
ATOM 644 C C . VAL A 1 80 ? 0.075 -2.774 -14.888 1.00 51.41 80 VAL A C 1
ATOM 646 O O . VAL A 1 80 ? 0.057 -3.614 -15.796 1.00 51.41 80 VAL A O 1
ATOM 649 N N . LYS A 1 81 ? 1.110 -1.945 -14.716 1.00 44.50 81 LYS A N 1
ATOM 650 C CA . LYS A 1 81 ? 2.404 -2.163 -15.378 1.00 44.50 81 LYS A CA 1
ATOM 651 C C . LYS A 1 81 ? 3.080 -3.350 -14.687 1.00 44.50 81 LYS A C 1
ATOM 653 O O . LYS A 1 81 ? 3.862 -3.188 -13.756 1.00 44.50 81 LYS A O 1
ATOM 658 N N . LEU A 1 82 ? 2.708 -4.563 -15.091 1.00 45.97 82 LEU A N 1
ATOM 659 C CA . LEU A 1 82 ? 3.230 -5.792 -14.505 1.00 45.97 82 LEU A CA 1
ATOM 660 C C . LEU A 1 82 ? 4.593 -6.115 -15.111 1.00 45.97 82 LEU A C 1
ATOM 662 O O . LEU A 1 82 ? 4.700 -6.536 -16.262 1.00 45.97 82 LEU A O 1
ATOM 666 N N . THR A 1 83 ? 5.637 -6.015 -14.295 1.00 41.22 83 THR A N 1
ATOM 667 C CA . THR A 1 83 ? 6.851 -6.803 -14.516 1.00 41.22 83 THR A CA 1
ATOM 668 C C . THR A 1 83 ? 6.591 -8.191 -13.938 1.00 41.22 83 THR A C 1
ATOM 670 O O . THR A 1 83 ? 6.779 -8.431 -12.746 1.00 41.22 83 THR A O 1
ATOM 673 N N . ILE A 1 84 ? 6.088 -9.110 -14.766 1.00 38.16 84 ILE A N 1
ATOM 674 C CA . ILE A 1 84 ? 5.887 -10.505 -14.362 1.00 38.16 84 ILE A CA 1
ATOM 675 C C . ILE A 1 84 ? 7.267 -11.153 -14.225 1.00 38.16 84 ILE A C 1
ATOM 677 O O . ILE A 1 84 ? 7.877 -11.548 -15.217 1.00 38.16 84 ILE A O 1
ATOM 681 N N . MET A 1 85 ? 7.773 -11.288 -12.999 1.00 36.81 85 MET A N 1
ATOM 682 C CA . MET A 1 85 ? 8.922 -12.155 -12.757 1.00 36.81 85 MET A CA 1
ATOM 683 C C . MET A 1 85 ? 8.455 -13.595 -12.590 1.00 36.81 85 MET A C 1
ATOM 685 O O . MET A 1 85 ? 7.689 -13.933 -11.687 1.00 36.81 85 MET A O 1
ATOM 689 N N . ASN A 1 86 ? 8.950 -14.465 -13.462 1.00 30.17 86 ASN A N 1
ATOM 690 C CA . ASN A 1 86 ? 8.778 -15.896 -13.309 1.00 30.17 86 ASN A CA 1
ATOM 691 C C . ASN A 1 86 ? 9.638 -16.364 -12.118 1.00 30.17 86 ASN A C 1
ATOM 693 O O . ASN A 1 86 ? 10.864 -16.405 -12.217 1.00 30.17 86 ASN A O 1
ATOM 697 N N . LEU A 1 87 ? 8.998 -16.713 -10.993 1.00 36.22 87 LEU A N 1
ATOM 698 C CA . LEU A 1 87 ? 9.632 -17.112 -9.719 1.00 36.22 87 LEU A CA 1
ATOM 699 C C . LEU A 1 87 ? 10.562 -18.339 -9.815 1.00 36.22 87 LEU A C 1
ATOM 701 O O . LEU A 1 87 ? 11.148 -18.741 -8.815 1.00 36.22 87 LEU A O 1
ATOM 705 N N . LYS A 1 88 ? 10.711 -18.946 -10.999 1.00 36.94 88 LYS A N 1
ATOM 706 C CA . LYS A 1 88 ? 11.582 -20.103 -11.209 1.00 36.94 88 LYS A CA 1
ATOM 707 C C . LYS A 1 88 ? 13.029 -19.761 -11.570 1.00 36.94 88 LYS A C 1
ATOM 709 O O . LYS A 1 88 ? 13.857 -20.635 -11.380 1.00 36.94 88 LYS A O 1
ATOM 714 N N . ASN A 1 89 ? 13.359 -18.556 -12.056 1.00 32.12 89 ASN A N 1
ATOM 715 C CA . ASN A 1 89 ? 14.740 -18.202 -12.432 1.00 32.12 89 ASN A CA 1
ATOM 716 C C . ASN A 1 89 ? 14.970 -16.678 -12.434 1.00 32.12 89 ASN A C 1
ATOM 718 O O . ASN A 1 89 ? 14.693 -15.997 -13.421 1.00 32.12 89 ASN A O 1
ATOM 722 N N . ALA A 1 90 ? 15.525 -16.142 -11.346 1.00 34.66 90 ALA A N 1
ATOM 723 C CA . ALA A 1 90 ? 15.856 -14.724 -11.175 1.00 34.66 90 ALA A CA 1
ATOM 724 C C . ALA A 1 90 ? 17.097 -14.285 -11.986 1.00 34.66 90 ALA A C 1
ATOM 726 O O . ALA A 1 90 ? 18.091 -13.856 -11.404 1.00 34.66 90 ALA A O 1
ATOM 727 N N . LYS A 1 91 ? 17.079 -14.422 -13.323 1.00 31.97 91 LYS A N 1
ATOM 728 C CA . LYS A 1 91 ? 18.202 -13.961 -14.164 1.00 31.97 91 LYS A CA 1
ATOM 729 C C . LYS A 1 91 ? 17.881 -13.224 -15.463 1.00 31.97 91 LYS A C 1
ATOM 731 O O . LYS A 1 91 ? 18.829 -12.715 -16.034 1.00 31.97 91 LYS A O 1
ATOM 736 N N . ASN A 1 92 ? 16.636 -13.076 -15.924 1.00 31.86 92 ASN A N 1
ATOM 737 C CA . ASN A 1 92 ? 16.373 -12.292 -17.145 1.00 31.86 92 ASN A CA 1
ATOM 738 C C . ASN A 1 92 ? 15.042 -11.524 -17.082 1.00 31.86 92 ASN A C 1
ATOM 740 O O . ASN A 1 92 ? 13.983 -12.126 -16.905 1.00 31.86 92 ASN A O 1
ATOM 744 N N . LEU A 1 93 ? 15.108 -10.196 -17.255 1.00 35.34 93 LEU A N 1
ATOM 745 C CA . LEU A 1 93 ? 13.953 -9.316 -17.466 1.00 35.34 93 LEU A CA 1
ATOM 746 C C . LEU A 1 93 ? 13.359 -9.578 -18.858 1.00 35.34 93 LEU A C 1
ATOM 748 O O . LEU A 1 93 ? 13.965 -9.244 -19.871 1.00 35.34 93 LEU A O 1
ATOM 752 N N . LEU A 1 94 ? 12.157 -10.153 -18.910 1.00 35.19 94 LEU A N 1
ATOM 753 C CA . LEU A 1 94 ? 11.410 -10.400 -20.147 1.00 35.19 94 LEU A CA 1
ATOM 754 C C . LEU A 1 94 ? 10.323 -9.333 -20.344 1.00 35.19 94 LEU A C 1
ATOM 756 O O . LEU A 1 94 ? 9.134 -9.624 -20.289 1.00 35.19 94 LEU A O 1
ATOM 760 N N . GLY A 1 95 ? 10.747 -8.092 -20.584 1.00 37.72 95 GLY A N 1
ATOM 761 C CA . GLY A 1 95 ? 9.884 -7.033 -21.117 1.00 37.72 95 GLY A CA 1
ATOM 762 C C . GLY A 1 95 ? 8.794 -6.480 -20.183 1.00 37.72 95 GLY A C 1
ATOM 763 O O . GLY A 1 95 ? 8.487 -7.010 -19.120 1.00 37.72 95 GLY A O 1
ATOM 764 N N . THR A 1 96 ? 8.220 -5.349 -20.599 1.00 30.91 96 THR A N 1
ATOM 765 C CA . THR A 1 96 ? 7.059 -4.706 -19.963 1.00 30.91 96 THR A CA 1
ATOM 766 C C . THR A 1 96 ? 5.791 -5.192 -20.663 1.00 30.91 96 THR A C 1
ATOM 768 O O . THR A 1 96 ? 5.665 -5.003 -21.871 1.00 30.91 96 THR A O 1
ATOM 771 N N . GLN A 1 97 ? 4.844 -5.785 -19.933 1.00 32.16 97 GLN A N 1
ATOM 772 C CA . GLN A 1 97 ? 3.507 -6.092 -20.451 1.00 32.16 97 GLN A CA 1
ATOM 773 C C . GLN A 1 97 ? 2.450 -5.300 -19.673 1.00 32.16 97 GLN A C 1
ATOM 775 O O . GLN A 1 97 ? 2.492 -5.216 -18.447 1.00 32.16 97 GLN A O 1
ATOM 780 N N . TYR A 1 98 ? 1.495 -4.715 -20.397 1.00 32.75 98 TYR A N 1
ATOM 781 C CA . TYR A 1 98 ? 0.316 -4.070 -19.821 1.00 32.75 98 TYR A CA 1
ATOM 782 C C . TYR A 1 98 ? -0.829 -5.085 -19.828 1.00 32.75 98 TYR A C 1
ATOM 784 O O . TYR A 1 98 ? -1.281 -5.480 -20.902 1.00 32.75 98 TYR A O 1
ATOM 792 N N . LEU A 1 99 ? -1.300 -5.511 -18.654 1.00 32.59 99 LEU A N 1
ATOM 793 C CA . LEU A 1 99 ? -2.494 -6.351 -18.555 1.00 32.59 99 LEU A CA 1
ATOM 794 C C . LEU A 1 99 ? -3.712 -5.437 -18.363 1.00 32.59 99 LEU A C 1
ATOM 796 O O . LEU A 1 99 ? -3.769 -4.666 -17.405 1.00 32.59 99 LEU A O 1
ATOM 800 N N . ASN A 1 100 ? -4.677 -5.504 -19.280 1.00 26.50 100 ASN A N 1
ATOM 801 C CA . ASN A 1 100 ? -5.997 -4.921 -19.057 1.00 26.50 100 ASN A CA 1
ATOM 802 C C . ASN A 1 100 ? -6.757 -5.841 -18.092 1.00 26.50 100 ASN A C 1
ATOM 804 O O . ASN A 1 100 ? -7.191 -6.917 -18.497 1.00 26.50 100 ASN A O 1
ATOM 808 N N . CYS A 1 101 ? -6.935 -5.431 -16.838 1.00 31.19 101 CYS A N 1
ATOM 809 C CA . CYS A 1 101 ? -7.948 -6.034 -15.976 1.00 31.19 101 CYS A CA 1
ATOM 810 C C . CYS A 1 101 ? -9.276 -5.321 -16.251 1.00 31.19 101 CYS A C 1
ATOM 812 O O . CYS A 1 101 ? -9.467 -4.178 -15.841 1.00 31.19 101 CYS A O 1
ATOM 814 N N . GLN A 1 102 ? -10.170 -5.971 -17.000 1.00 28.41 102 GLN A N 1
ATOM 815 C CA . GLN A 1 102 ? -11.571 -5.560 -17.092 1.00 28.41 102 GLN A CA 1
ATOM 816 C C . GLN A 1 102 ? -12.410 -6.316 -16.062 1.00 28.41 102 GLN A C 1
ATOM 818 O O . GLN A 1 102 ? -12.140 -7.479 -15.761 1.00 28.41 102 GLN A O 1
ATOM 823 N N . LEU A 1 103 ? -13.415 -5.604 -15.546 1.00 28.41 103 LEU A N 1
ATOM 824 C CA . LEU A 1 103 ? -14.460 -6.071 -14.640 1.00 28.41 103 LEU A CA 1
ATOM 825 C C . LEU A 1 103 ? -14.976 -7.458 -15.042 1.00 28.41 103 LEU A C 1
ATOM 827 O O . LEU A 1 103 ? -15.497 -7.628 -16.142 1.00 28.41 103 LEU A O 1
ATOM 831 N N . ILE A 1 104 ? -14.890 -8.416 -14.124 1.00 27.50 104 ILE A N 1
ATOM 832 C CA . ILE A 1 104 ? -15.798 -9.560 -14.121 1.00 27.50 104 ILE A CA 1
ATOM 833 C C . I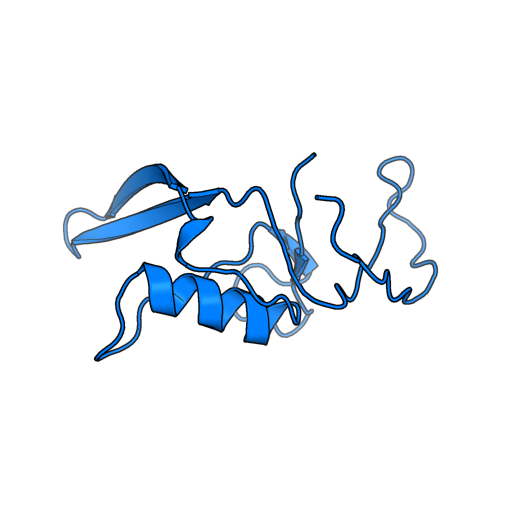LE A 1 104 ? -16.739 -9.303 -12.945 1.00 27.50 104 ILE A C 1
ATOM 835 O O . ILE A 1 104 ? -16.273 -9.200 -11.808 1.00 27.50 104 ILE A O 1
ATOM 839 N N . GLN A 1 105 ? -18.011 -9.058 -13.274 1.00 30.17 105 GLN A N 1
ATOM 840 C CA . GLN A 1 105 ? -19.124 -8.958 -12.325 1.00 30.17 105 GLN A CA 1
ATOM 841 C C . GLN A 1 105 ? -19.359 -10.294 -11.621 1.00 30.17 105 GLN A C 1
ATOM 843 O O . GLN A 1 105 ? -19.146 -11.343 -12.275 1.00 30.17 105 GLN A O 1
#